Protein AF-A0A932NWC0-F1 (afdb_monomer_lite)

Secondary structure (DSSP, 8-state):
--HHHHHHHHHHHHHHHHHHHHHHHHS-TTSHHHHHHHHHHHHHHHHHHHH--GGGTT-HHHHHHHTHHHHHHHHHHHHHHHHHS----

Radius of gyration: 15.41 Å; chains: 1; bounding box: 45×20×44 Å

Foldseek 3Di:
DDPVVVLLVLLVLLVVLLVVLVVLLVDDPLDPVSLVVNVVSLVVNVVSLVVHDQVNNVHPVSSVVSVVSSVSSVVVSVVSVVVPDDPPD

Sequence (89 aa):
MTKYEAAMQIVYELYALQVRLWELLDADLSDPNLRKEAKKQTKIFESLLQSADWRYMGGEDVYESLKQLPEEVTVKLKMYTVKTGKVVN

Structure (mmCIF, N/CA/C/O backbone):
data_AF-A0A932NWC0-F1
#
_entry.id   AF-A0A932NWC0-F1
#
loop_
_atom_site.group_PDB
_atom_site.id
_atom_site.type_symbol
_atom_site.label_atom_id
_atom_site.label_alt_id
_atom_site.label_comp_id
_atom_site.label_asym_id
_atom_site.label_entity_id
_atom_site.label_seq_id
_atom_site.pdbx_PDB_ins_code
_atom_site.Cartn_x
_atom_site.Cartn_y
_atom_site.Cartn_z
_atom_site.occupancy
_atom_site.B_iso_or_equiv
_atom_site.auth_seq_id
_atom_site.auth_comp_id
_atom_site.auth_asym_id
_atom_site.auth_atom_id
_atom_site.pdbx_PDB_model_num
ATOM 1 N N . MET A 1 1 ? 24.309 3.258 -10.030 1.00 70.06 1 MET A N 1
ATOM 2 C CA . MET A 1 1 ? 22.893 2.952 -10.285 1.00 70.06 1 MET A CA 1
ATOM 3 C C . MET A 1 1 ? 22.422 3.804 -11.451 1.00 70.06 1 MET A C 1
ATOM 5 O O . MET A 1 1 ? 22.603 5.018 -11.411 1.00 70.06 1 MET A O 1
ATOM 9 N N . THR A 1 2 ? 21.916 3.189 -12.512 1.00 90.56 2 THR A N 1
ATOM 10 C CA . THR A 1 2 ? 21.341 3.887 -13.669 1.00 90.56 2 THR A CA 1
ATOM 11 C C . THR A 1 2 ? 19.917 4.364 -13.360 1.00 90.56 2 THR A C 1
ATOM 13 O O . THR A 1 2 ? 19.290 3.900 -12.408 1.00 90.56 2 THR A O 1
ATOM 16 N N . LYS A 1 3 ? 19.371 5.283 -14.172 1.00 85.31 3 LYS A N 1
ATOM 17 C CA . LYS A 1 3 ? 17.962 5.711 -14.041 1.00 85.31 3 LYS A CA 1
ATOM 18 C C . LYS A 1 3 ? 16.985 4.540 -14.195 1.00 85.31 3 LYS A C 1
ATOM 20 O O . LYS A 1 3 ? 15.969 4.507 -13.513 1.00 85.31 3 LYS A O 1
ATOM 25 N N . TYR A 1 4 ? 17.323 3.588 -15.063 1.00 88.31 4 TYR A N 1
ATOM 26 C CA . TYR A 1 4 ? 16.560 2.361 -15.265 1.00 88.31 4 TYR A CA 1
ATOM 27 C C . TYR A 1 4 ? 16.553 1.486 -14.007 1.00 88.31 4 TYR A C 1
ATOM 29 O O . TYR A 1 4 ? 15.494 1.083 -13.543 1.00 88.31 4 TYR A O 1
ATOM 37 N N . GLU A 1 5 ? 17.725 1.247 -13.412 1.00 89.94 5 GLU A N 1
ATOM 38 C CA . GLU A 1 5 ? 17.849 0.452 -12.182 1.00 89.94 5 GLU A CA 1
ATOM 39 C C . GLU A 1 5 ? 17.078 1.080 -11.016 1.00 89.94 5 GLU A C 1
ATOM 41 O O . GLU A 1 5 ? 16.393 0.369 -10.287 1.00 89.94 5 GLU A O 1
ATOM 46 N N . ALA A 1 6 ? 17.135 2.407 -10.869 1.00 89.88 6 ALA A N 1
ATOM 47 C CA . ALA A 1 6 ? 16.383 3.114 -9.835 1.00 89.88 6 ALA A CA 1
ATOM 48 C C . ALA A 1 6 ? 14.860 2.999 -10.041 1.00 89.88 6 ALA A C 1
ATOM 50 O O . ALA A 1 6 ? 14.131 2.741 -9.087 1.00 89.88 6 ALA A O 1
ATOM 51 N N . ALA A 1 7 ? 14.379 3.144 -11.281 1.00 90.44 7 ALA A N 1
ATOM 52 C CA . ALA A 1 7 ? 12.961 2.981 -11.601 1.00 90.44 7 ALA A CA 1
ATOM 53 C C . ALA A 1 7 ? 12.483 1.542 -11.344 1.00 90.44 7 ALA A C 1
ATOM 55 O O . ALA A 1 7 ? 11.456 1.337 -10.701 1.00 90.44 7 ALA A O 1
ATOM 56 N N . MET A 1 8 ? 13.261 0.545 -11.771 1.00 92.44 8 MET A N 1
ATOM 57 C CA . MET A 1 8 ? 12.958 -0.867 -11.527 1.00 92.44 8 MET A CA 1
ATOM 58 C C . MET A 1 8 ? 12.954 -1.219 -10.039 1.00 92.44 8 MET A C 1
ATOM 60 O O . MET A 1 8 ? 12.122 -2.016 -9.614 1.00 92.44 8 MET A O 1
ATOM 64 N N . GLN A 1 9 ? 13.836 -0.613 -9.238 1.00 94.19 9 GLN A N 1
ATOM 65 C CA . GLN A 1 9 ? 13.845 -0.807 -7.789 1.00 94.19 9 GLN A CA 1
ATOM 66 C C . GLN A 1 9 ? 12.538 -0.317 -7.148 1.00 94.19 9 GLN A C 1
ATOM 68 O O . GLN A 1 9 ? 11.956 -1.033 -6.338 1.00 94.19 9 GLN A O 1
ATOM 73 N N . ILE A 1 10 ? 12.039 0.857 -7.552 1.00 94.19 10 ILE A N 1
ATOM 74 C CA . ILE A 1 10 ? 10.756 1.392 -7.065 1.00 94.19 10 ILE A CA 1
ATOM 75 C C . ILE A 1 10 ? 9.605 0.454 -7.439 1.00 94.19 10 ILE A C 1
ATOM 77 O O . ILE A 1 10 ? 8.774 0.137 -6.592 1.00 94.19 10 ILE A O 1
ATOM 81 N N . VAL A 1 11 ? 9.567 -0.022 -8.688 1.00 93.94 11 VAL A N 1
ATOM 82 C CA . VAL A 1 11 ? 8.529 -0.955 -9.157 1.00 93.94 11 VAL A CA 1
ATOM 83 C C . VAL A 1 11 ? 8.587 -2.281 -8.395 1.00 93.94 11 VAL A C 1
ATOM 85 O O . VAL A 1 11 ? 7.555 -2.794 -7.967 1.00 93.94 11 VAL A O 1
ATOM 88 N N . TYR A 1 12 ? 9.787 -2.814 -8.163 1.00 94.50 12 TYR A N 1
ATOM 89 C CA . TYR A 1 12 ? 9.978 -4.023 -7.367 1.00 94.50 12 TYR A CA 1
ATOM 90 C C . TYR A 1 12 ? 9.463 -3.850 -5.933 1.00 94.50 12 TYR A C 1
ATOM 92 O O . TYR A 1 12 ? 8.712 -4.692 -5.439 1.00 94.50 12 TYR A O 1
ATOM 100 N N . GLU A 1 13 ? 9.826 -2.751 -5.268 1.00 95.62 13 GLU A N 1
ATOM 101 C CA . GLU A 1 13 ? 9.366 -2.455 -3.907 1.00 95.62 13 GLU A CA 1
ATOM 102 C C . GLU A 1 13 ? 7.849 -2.268 -3.844 1.00 95.62 13 GLU A C 1
ATOM 104 O O . GLU A 1 13 ? 7.204 -2.775 -2.923 1.00 95.62 13 GLU A O 1
ATOM 109 N N . LEU A 1 14 ? 7.273 -1.599 -4.846 1.00 95.75 14 LEU A N 1
ATOM 110 C CA . LEU A 1 14 ? 5.834 -1.416 -4.972 1.00 95.75 14 LEU A CA 1
ATOM 111 C C . LEU A 1 14 ? 5.113 -2.767 -5.065 1.00 95.75 14 LEU A C 1
ATOM 113 O O . LEU A 1 14 ? 4.183 -3.011 -4.299 1.00 95.75 14 LEU A O 1
ATOM 117 N N . TYR A 1 15 ? 5.564 -3.670 -5.939 1.00 94.94 15 TYR A N 1
ATOM 118 C CA . TYR A 1 15 ? 4.959 -4.997 -6.093 1.00 94.94 15 TYR A CA 1
ATOM 119 C C . TYR A 1 15 ? 5.171 -5.902 -4.880 1.00 94.94 15 TYR A C 1
ATOM 121 O O . TYR A 1 15 ? 4.260 -6.628 -4.484 1.00 94.94 15 TYR A O 1
ATOM 129 N N . ALA A 1 16 ? 6.331 -5.836 -4.229 1.00 95.62 16 ALA A N 1
ATOM 130 C CA . ALA A 1 16 ? 6.543 -6.563 -2.981 1.00 95.62 16 ALA A CA 1
ATOM 131 C C . ALA A 1 16 ? 5.557 -6.105 -1.892 1.00 95.62 16 ALA A C 1
ATOM 133 O O . ALA A 1 16 ? 5.061 -6.915 -1.104 1.00 95.62 16 ALA A O 1
ATOM 134 N N . LEU A 1 17 ? 5.251 -4.807 -1.851 1.00 95.69 17 LEU A N 1
ATOM 135 C CA . LEU A 1 17 ? 4.311 -4.239 -0.896 1.00 95.69 17 LEU A CA 1
ATOM 136 C C . LEU A 1 17 ? 2.847 -4.488 -1.291 1.00 95.69 17 LEU A C 1
ATOM 138 O O . LEU A 1 17 ? 2.024 -4.692 -0.403 1.00 95.69 17 LEU A O 1
ATOM 142 N N . GLN A 1 18 ? 2.536 -4.566 -2.589 1.00 95.00 18 GLN A N 1
ATOM 143 C CA . GLN A 1 18 ? 1.225 -4.977 -3.108 1.00 95.00 18 GLN A CA 1
ATOM 144 C C . GLN A 1 18 ? 0.788 -6.322 -2.521 1.00 95.00 18 GLN A C 1
ATOM 146 O O . GLN A 1 18 ? -0.318 -6.434 -1.998 1.00 95.00 18 GLN A O 1
ATOM 151 N N . VAL A 1 19 ? 1.676 -7.323 -2.551 1.00 95.00 19 VAL A N 1
ATOM 152 C CA . VAL A 1 19 ? 1.392 -8.662 -2.009 1.00 95.00 19 VAL A CA 1
ATOM 153 C C . VAL A 1 19 ? 1.036 -8.586 -0.524 1.00 95.00 19 VAL A C 1
ATOM 155 O O . VAL A 1 19 ? 0.035 -9.154 -0.099 1.00 95.00 19 VAL A O 1
ATOM 158 N N . ARG A 1 20 ? 1.791 -7.807 0.259 1.00 92.94 20 ARG A N 1
ATOM 159 C CA . ARG A 1 20 ? 1.510 -7.620 1.692 1.00 92.94 20 ARG A CA 1
ATOM 160 C C . ARG A 1 20 ? 0.179 -6.916 1.944 1.00 92.94 20 ARG A C 1
ATOM 162 O O . ARG A 1 20 ? -0.523 -7.246 2.894 1.00 92.94 20 ARG A O 1
ATOM 169 N N . LEU A 1 21 ? -0.177 -5.934 1.117 1.00 93.62 21 LEU A N 1
ATOM 170 C CA . LEU A 1 21 ? -1.465 -5.250 1.232 1.00 93.62 21 LEU A CA 1
ATOM 171 C C . LEU A 1 21 ? -2.639 -6.188 0.920 1.00 93.62 21 LEU A C 1
ATOM 173 O O . LEU A 1 21 ? -3.652 -6.117 1.613 1.00 93.62 21 LEU A O 1
ATOM 177 N N . TRP A 1 22 ? -2.496 -7.101 -0.043 1.00 93.81 22 TRP A N 1
ATOM 178 C CA . TRP A 1 22 ? -3.491 -8.151 -0.278 1.00 93.81 22 TRP A CA 1
ATOM 179 C C . TRP A 1 22 ? -3.623 -9.105 0.908 1.00 93.81 22 TRP A C 1
ATOM 181 O O . TRP A 1 22 ? -4.735 -9.352 1.365 1.00 93.81 22 TRP A O 1
ATOM 191 N N . GLU A 1 23 ? -2.511 -9.548 1.497 1.00 92.88 23 GLU A N 1
ATOM 192 C CA . GLU A 1 23 ? -2.552 -10.361 2.721 1.00 92.88 23 GLU A CA 1
ATOM 193 C C . GLU A 1 23 ? -3.296 -9.638 3.860 1.00 92.88 23 GLU A C 1
ATOM 195 O O . GLU A 1 23 ? -4.055 -10.250 4.613 1.00 92.88 23 GLU A O 1
ATOM 200 N N . LEU A 1 24 ? -3.154 -8.311 3.967 1.00 90.19 24 LEU A N 1
ATOM 201 C CA . LEU A 1 24 ? -3.896 -7.500 4.938 1.00 90.19 24 LEU A CA 1
ATOM 202 C C . LEU A 1 24 ? -5.397 -7.395 4.625 1.00 90.19 24 LEU A C 1
ATOM 204 O O . LEU A 1 24 ? -6.203 -7.269 5.557 1.00 90.19 24 LEU A O 1
ATOM 208 N N . LEU A 1 25 ? -5.799 -7.458 3.351 1.00 89.00 25 LEU A N 1
ATOM 209 C CA . LEU A 1 25 ? -7.208 -7.530 2.944 1.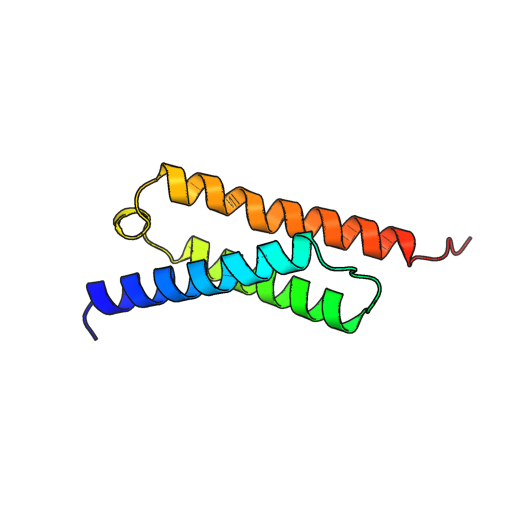00 89.00 25 LEU A CA 1
ATOM 210 C C . LEU A 1 25 ? -7.872 -8.856 3.316 1.00 89.00 25 LEU A C 1
ATOM 212 O O . LEU A 1 25 ? -9.078 -8.852 3.566 1.00 89.00 25 LEU A O 1
ATOM 216 N N . ASP A 1 26 ? -7.099 -9.915 3.539 1.00 90.31 26 ASP A N 1
ATOM 217 C CA . ASP A 1 26 ? -7.602 -11.203 4.034 1.00 90.31 26 ASP A CA 1
ATOM 218 C C . ASP A 1 26 ? -7.405 -11.391 5.551 1.00 90.31 26 ASP A C 1
ATOM 220 O O . ASP A 1 26 ? -8.156 -12.118 6.198 1.00 90.31 26 ASP A O 1
ATOM 224 N N . ALA A 1 27 ? -6.456 -10.678 6.164 1.00 88.44 27 ALA A N 1
ATOM 225 C CA . ALA A 1 27 ? -6.127 -10.826 7.584 1.00 88.44 27 ALA A CA 1
ATOM 226 C C . ALA A 1 27 ? -7.233 -10.354 8.552 1.00 88.44 27 ALA A C 1
ATOM 228 O O . ALA A 1 27 ? -7.948 -9.381 8.291 1.00 88.44 27 ALA A O 1
ATOM 229 N N . ASP A 1 28 ? -7.321 -10.966 9.737 1.00 88.56 28 ASP A N 1
ATOM 230 C CA . ASP A 1 28 ? -8.124 -10.417 10.833 1.00 88.56 28 ASP A CA 1
ATOM 231 C C . ASP A 1 28 ? -7.395 -9.243 11.504 1.00 88.56 28 ASP A C 1
ATOM 233 O O . ASP A 1 28 ? -6.367 -9.400 12.158 1.00 88.56 28 ASP A O 1
ATOM 237 N N . LEU A 1 29 ? -7.948 -8.039 11.361 1.00 88.19 29 LEU A N 1
ATOM 238 C CA . LEU A 1 29 ? -7.351 -6.796 11.852 1.00 88.19 29 LEU A CA 1
ATOM 239 C C . LEU A 1 29 ? -7.836 -6.427 13.264 1.00 88.19 29 LEU A C 1
ATOM 241 O O . LEU A 1 29 ? -7.922 -5.244 13.610 1.00 88.19 29 LEU A O 1
ATOM 245 N N . SER A 1 30 ? -8.172 -7.420 14.089 1.00 87.88 30 SER A N 1
ATOM 246 C CA . SER A 1 30 ? -8.562 -7.243 15.493 1.00 87.88 30 SER A CA 1
ATOM 247 C C . SER A 1 30 ? -7.402 -6.747 16.372 1.00 87.88 30 SER A C 1
ATOM 249 O O . SER A 1 30 ? -7.632 -5.942 17.283 1.00 87.88 30 SER A O 1
ATOM 251 N N . ASP A 1 31 ? -6.154 -7.087 16.032 1.00 87.62 31 ASP A N 1
ATOM 252 C CA . ASP A 1 31 ? -4.944 -6.589 16.700 1.00 87.62 31 ASP A CA 1
ATOM 253 C C . ASP A 1 31 ? -4.637 -5.112 16.333 1.00 87.62 31 ASP A C 1
ATOM 255 O O . ASP A 1 31 ? -4.417 -4.781 15.159 1.00 87.62 31 ASP A O 1
ATOM 259 N N . PRO A 1 32 ? -4.581 -4.188 17.317 1.00 88.88 32 PRO A N 1
ATOM 260 C CA . PRO A 1 32 ? -4.166 -2.801 17.100 1.00 88.88 32 PRO A CA 1
ATOM 261 C C . PRO A 1 32 ? -2.777 -2.624 16.470 1.00 88.88 32 PRO A C 1
ATOM 263 O O . PRO A 1 32 ? -2.583 -1.671 15.708 1.00 88.88 32 PRO A O 1
ATOM 266 N N . ASN A 1 33 ? -1.817 -3.505 16.767 1.00 89.44 33 ASN A N 1
ATOM 267 C CA . ASN A 1 33 ? -0.466 -3.429 16.210 1.00 89.44 33 ASN A CA 1
ATOM 268 C C . ASN A 1 33 ? -0.476 -3.746 14.717 1.00 89.44 33 ASN A C 1
ATOM 270 O O . ASN A 1 33 ? 0.103 -2.998 13.927 1.00 89.44 33 ASN A O 1
ATOM 274 N N . LEU A 1 34 ? -1.224 -4.780 14.325 1.00 90.12 34 LEU A N 1
ATOM 275 C CA . LEU A 1 34 ? -1.418 -5.139 12.926 1.00 90.12 34 LEU A CA 1
ATOM 276 C C . LEU A 1 34 ? -2.105 -4.005 12.152 1.00 90.12 34 LEU A C 1
ATOM 278 O O . LEU A 1 34 ? -1.664 -3.645 11.064 1.00 90.12 34 LEU A O 1
ATOM 282 N N . ARG A 1 35 ? -3.110 -3.340 12.744 1.00 92.75 35 ARG A N 1
ATOM 283 C CA . ARG A 1 35 ? -3.733 -2.144 12.140 1.00 92.75 35 ARG A CA 1
ATOM 284 C C . ARG A 1 35 ? -2.753 -0.987 11.957 1.00 92.75 35 ARG A C 1
ATOM 286 O O . ARG A 1 35 ? -2.840 -0.258 10.968 1.00 92.75 35 ARG A O 1
ATOM 293 N N . LYS A 1 36 ? -1.859 -0.763 12.922 1.00 92.19 36 LYS A N 1
ATOM 294 C CA . LYS A 1 36 ? -0.849 0.301 12.841 1.00 92.19 36 LYS A CA 1
ATOM 295 C C . LYS A 1 36 ? 0.157 0.013 11.729 1.00 92.19 36 LYS A C 1
ATOM 297 O O . LYS A 1 36 ? 0.475 0.922 10.963 1.00 92.19 36 LYS A O 1
ATOM 302 N N . GLU A 1 37 ? 0.607 -1.232 11.622 1.00 92.12 37 GLU A N 1
ATOM 303 C CA . GLU A 1 37 ? 1.517 -1.655 10.560 1.00 92.12 37 GLU A CA 1
ATOM 304 C C . GLU A 1 37 ? 0.841 -1.587 9.186 1.00 92.12 37 GLU A C 1
ATOM 306 O O . GLU A 1 37 ? 1.402 -0.997 8.268 1.00 92.12 37 GLU A O 1
ATOM 311 N N . ALA A 1 38 ? -0.409 -2.038 9.064 1.00 92.44 38 ALA A N 1
ATOM 312 C CA . ALA A 1 38 ? -1.191 -1.919 7.835 1.00 92.44 38 ALA A CA 1
ATOM 313 C C . ALA A 1 38 ? -1.310 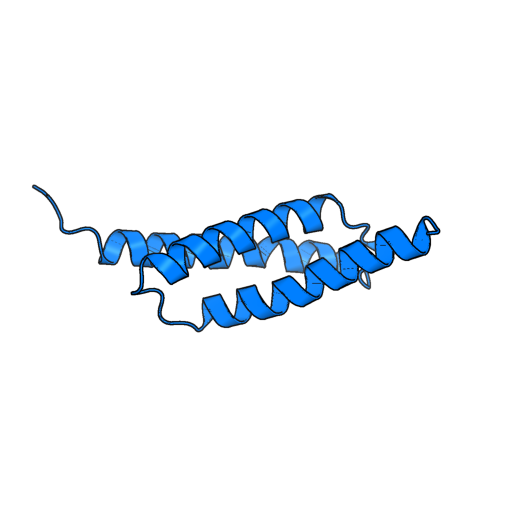-0.464 7.352 1.00 92.44 38 ALA A C 1
ATOM 315 O O . ALA A 1 38 ? -1.072 -0.169 6.181 1.00 92.44 38 ALA A O 1
ATOM 316 N N . LYS A 1 39 ? -1.596 0.480 8.262 1.00 94.38 39 LYS A N 1
ATOM 317 C CA . LYS A 1 39 ? -1.614 1.920 7.941 1.00 94.38 39 LYS A CA 1
ATOM 318 C C . LYS A 1 39 ? -0.259 2.420 7.446 1.00 94.38 39 LYS A C 1
ATOM 320 O O . LYS A 1 39 ? -0.207 3.249 6.542 1.00 94.38 39 LYS A O 1
ATOM 325 N N . LYS A 1 40 ? 0.832 1.960 8.060 1.00 95.38 40 LYS A N 1
ATOM 326 C CA . LYS A 1 40 ? 2.192 2.341 7.667 1.00 95.38 40 LYS A CA 1
ATOM 327 C C . LYS A 1 40 ? 2.516 1.814 6.268 1.00 95.38 40 LYS A C 1
ATOM 329 O O . LYS A 1 40 ? 2.973 2.586 5.434 1.00 95.38 40 LYS A O 1
ATOM 334 N N . GLN A 1 41 ? 2.235 0.539 6.009 1.00 94.94 41 GLN A N 1
ATOM 335 C CA . GLN A 1 41 ? 2.472 -0.096 4.714 1.00 94.94 41 GLN A CA 1
ATOM 336 C C . GLN A 1 41 ? 1.634 0.540 3.606 1.00 94.94 41 GLN A C 1
ATOM 338 O O . GLN A 1 41 ? 2.174 0.851 2.553 1.00 94.94 41 GLN A O 1
ATOM 343 N N . THR A 1 42 ? 0.364 0.852 3.875 1.00 95.06 42 THR A N 1
ATOM 344 C CA . THR A 1 42 ? -0.508 1.552 2.915 1.00 95.06 42 THR A CA 1
ATOM 345 C C . THR A 1 42 ? 0.092 2.897 2.493 1.00 95.06 42 THR A C 1
ATOM 347 O O . THR A 1 42 ? 0.204 3.177 1.306 1.00 95.06 42 THR A O 1
ATOM 350 N N . LYS A 1 43 ? 0.584 3.699 3.448 1.00 96.00 43 LYS A N 1
ATOM 351 C CA . LYS A 1 43 ? 1.224 4.992 3.143 1.00 96.00 43 LYS A CA 1
ATOM 352 C C . LYS A 1 43 ? 2.516 4.856 2.341 1.00 96.00 43 LYS A C 1
ATOM 354 O O . LYS A 1 43 ? 2.793 5.678 1.472 1.00 96.00 43 LYS A O 1
ATOM 359 N N . ILE A 1 44 ? 3.332 3.850 2.658 1.00 95.81 44 ILE A N 1
ATOM 360 C CA . ILE A 1 44 ? 4.567 3.586 1.906 1.00 95.81 44 ILE A CA 1
ATOM 361 C C . ILE A 1 44 ? 4.211 3.196 0.470 1.00 95.81 44 ILE A C 1
ATOM 363 O O . ILE A 1 4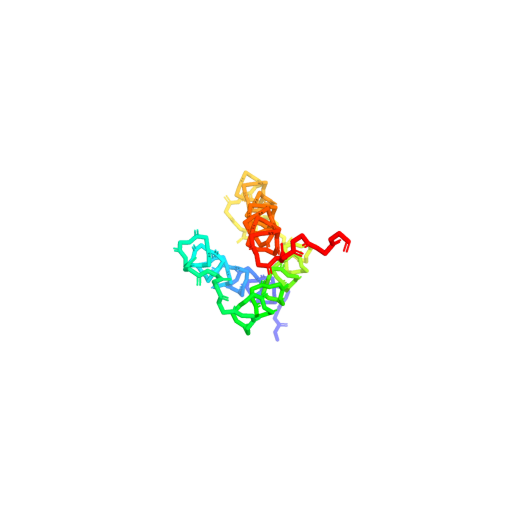4 ? 4.828 3.700 -0.463 1.00 95.81 44 ILE A O 1
ATOM 367 N N . PHE A 1 45 ? 3.183 2.367 0.291 1.00 96.44 45 PHE A N 1
ATOM 368 C CA . PHE A 1 45 ? 2.707 1.959 -1.024 1.00 96.44 45 PHE A CA 1
ATOM 369 C C . PHE A 1 45 ? 2.232 3.150 -1.855 1.00 96.44 45 PHE A C 1
ATOM 371 O O . PHE A 1 45 ? 2.670 3.303 -2.988 1.00 96.44 45 PHE A O 1
ATOM 378 N N . GLU A 1 46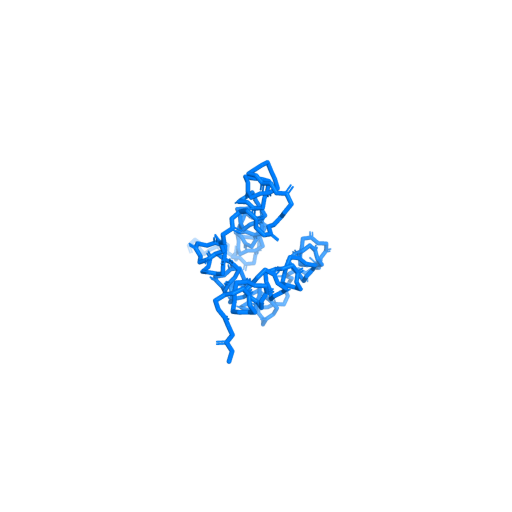 ? 1.410 4.035 -1.288 1.00 95.62 46 GLU A N 1
ATOM 379 C CA . GLU A 1 46 ? 0.964 5.261 -1.965 1.00 95.62 46 GLU A CA 1
ATOM 380 C C . GLU A 1 46 ? 2.148 6.134 -2.407 1.00 95.62 46 GLU A C 1
ATOM 382 O O . GLU A 1 46 ? 2.181 6.613 -3.540 1.00 95.62 46 GLU A O 1
ATOM 387 N N . SER A 1 47 ? 3.151 6.303 -1.539 1.00 95.88 47 SER A N 1
ATOM 388 C CA . SER A 1 47 ? 4.352 7.082 -1.860 1.00 95.88 47 SER A CA 1
ATOM 389 C C . SER A 1 47 ? 5.184 6.445 -2.977 1.00 95.88 47 SER A C 1
ATOM 391 O O . SER A 1 47 ? 5.721 7.162 -3.825 1.00 95.88 47 SER A O 1
ATOM 393 N N . LEU A 1 48 ? 5.310 5.114 -2.978 1.00 94.81 48 LEU A N 1
ATOM 394 C CA . LEU A 1 48 ? 6.003 4.378 -4.035 1.00 94.81 48 LEU A CA 1
ATOM 395 C C . LEU A 1 48 ? 5.233 4.480 -5.350 1.00 94.81 48 LEU A C 1
ATOM 397 O O . LEU A 1 48 ? 5.840 4.759 -6.378 1.00 94.81 48 LEU A O 1
ATOM 401 N N . LEU A 1 49 ? 3.905 4.346 -5.313 1.00 94.25 49 LEU A N 1
ATOM 402 C CA . LEU A 1 49 ? 3.045 4.444 -6.489 1.00 94.25 49 LEU A CA 1
ATOM 403 C C . LEU A 1 49 ? 3.145 5.835 -7.127 1.00 94.25 49 LEU A C 1
ATOM 405 O O . LEU A 1 49 ? 3.284 5.945 -8.336 1.00 94.25 49 LEU A O 1
ATOM 409 N N . GLN A 1 50 ? 3.162 6.905 -6.329 1.00 93.31 50 GLN A N 1
ATOM 410 C CA . GLN A 1 50 ? 3.373 8.272 -6.830 1.00 93.31 50 GLN A CA 1
ATOM 411 C C . GLN A 1 50 ? 4.747 8.484 -7.480 1.00 93.31 50 GLN A C 1
ATOM 413 O O . GLN A 1 50 ? 4.893 9.357 -8.333 1.00 93.31 50 GLN A O 1
ATOM 418 N N . SER A 1 51 ? 5.749 7.709 -7.066 1.00 92.31 51 SER A N 1
ATOM 419 C CA . SER A 1 51 ? 7.124 7.809 -7.567 1.00 92.31 51 SER A CA 1
ATOM 420 C C . SER A 1 51 ? 7.416 6.836 -8.714 1.00 92.31 51 SER A C 1
ATOM 422 O O . SER A 1 51 ? 8.459 6.947 -9.359 1.00 92.31 51 SER A O 1
ATOM 424 N N . ALA A 1 52 ? 6.531 5.867 -8.948 1.00 91.81 52 ALA A N 1
ATOM 425 C CA . ALA A 1 52 ? 6.700 4.842 -9.959 1.00 91.81 52 ALA A CA 1
ATOM 426 C C . ALA A 1 52 ? 6.368 5.386 -11.354 1.00 91.81 52 ALA A C 1
ATOM 428 O O . ALA A 1 52 ? 5.434 6.162 -11.549 1.00 91.81 52 ALA A O 1
ATOM 429 N N . ASP A 1 53 ? 7.143 4.952 -12.342 1.00 90.25 53 ASP A N 1
ATOM 430 C CA . ASP A 1 53 ? 6.910 5.272 -13.745 1.00 90.25 53 ASP A CA 1
ATOM 431 C C . ASP A 1 53 ? 6.210 4.084 -14.408 1.00 90.25 53 ASP A C 1
ATOM 433 O O . ASP A 1 53 ? 6.783 2.997 -14.530 1.00 90.25 53 ASP A O 1
ATOM 437 N N . TRP A 1 54 ? 4.964 4.306 -14.837 1.00 90.75 54 TRP A N 1
ATOM 438 C CA . TRP A 1 54 ? 4.075 3.291 -15.411 1.00 90.75 54 TRP A CA 1
ATOM 439 C C . TRP A 1 54 ? 4.692 2.553 -16.606 1.00 90.75 54 TRP A C 1
ATOM 441 O O . TRP A 1 54 ? 4.364 1.391 -16.854 1.00 90.75 54 TRP A O 1
ATOM 451 N N . ARG A 1 55 ? 5.653 3.173 -17.307 1.00 89.81 55 ARG A N 1
ATOM 452 C CA . ARG A 1 55 ? 6.377 2.553 -18.430 1.00 89.81 55 ARG A CA 1
ATOM 453 C C . ARG A 1 55 ? 7.182 1.322 -18.015 1.00 89.81 55 ARG A C 1
ATOM 455 O O . ARG A 1 55 ? 7.467 0.479 -18.859 1.00 89.81 55 ARG A O 1
ATOM 462 N N . TYR A 1 56 ? 7.528 1.206 -16.733 1.00 89.38 56 TYR A N 1
ATOM 463 C CA . TYR A 1 56 ? 8.233 0.055 -16.159 1.00 89.38 56 TYR A CA 1
ATOM 464 C C . TYR A 1 56 ? 7.309 -0.894 -15.382 1.00 89.38 56 TYR A C 1
ATOM 466 O O . TYR A 1 56 ? 7.770 -1.910 -14.874 1.00 89.38 56 TYR A O 1
ATOM 474 N N . MET A 1 57 ? 6.011 -0.588 -15.300 1.00 88.00 57 MET A N 1
ATOM 475 C CA . MET A 1 57 ? 5.013 -1.327 -14.511 1.00 88.00 57 MET A CA 1
ATOM 476 C C . MET A 1 57 ? 4.137 -2.258 -15.362 1.00 88.00 57 MET A C 1
ATOM 478 O O . MET A 1 57 ? 3.113 -2.747 -14.901 1.00 88.00 57 MET A O 1
ATOM 482 N N . GLY A 1 58 ? 4.494 -2.470 -16.630 1.00 85.00 58 GLY A N 1
ATOM 483 C CA . GLY A 1 58 ? 3.683 -3.258 -17.561 1.00 85.00 58 GLY A CA 1
ATOM 484 C C . GLY A 1 58 ? 2.546 -2.486 -18.238 1.00 85.00 58 GLY A C 1
ATOM 485 O O . GLY A 1 58 ? 1.882 -3.070 -19.086 1.00 85.00 58 GLY A O 1
ATOM 486 N N . GLY A 1 59 ? 2.370 -1.193 -17.938 1.00 91.25 59 GLY A N 1
ATOM 487 C CA . GLY A 1 59 ? 1.384 -0.332 -18.594 1.00 91.25 59 GLY A CA 1
ATOM 488 C C . GLY A 1 59 ? 0.719 0.679 -17.657 1.00 91.25 59 GLY A C 1
ATOM 489 O O . GLY A 1 59 ? 0.866 0.628 -16.435 1.00 91.25 59 GLY A O 1
ATOM 490 N N . GLU A 1 60 ? -0.012 1.623 -18.251 1.00 91.25 60 GLU A N 1
ATOM 491 C CA . GLU A 1 60 ? -0.843 2.592 -17.523 1.00 91.25 60 GLU A CA 1
ATOM 492 C C . GLU A 1 60 ? -2.064 1.919 -16.872 1.00 91.25 60 GLU A C 1
ATOM 494 O O . GLU A 1 60 ? -2.455 2.278 -15.768 1.00 91.25 60 GLU A O 1
ATOM 499 N N . ASP A 1 61 ? -2.615 0.882 -17.499 1.00 92.25 61 ASP A N 1
ATOM 500 C CA . ASP A 1 61 ? -3.711 0.068 -16.968 1.00 92.25 61 ASP A CA 1
ATOM 501 C C . ASP A 1 61 ? -3.344 -0.611 -15.640 1.00 92.25 61 ASP A C 1
ATOM 503 O O . ASP A 1 61 ? -4.125 -0.588 -14.685 1.00 92.25 61 ASP A O 1
ATOM 507 N N . VAL A 1 62 ? -2.123 -1.145 -15.542 1.00 91.12 62 VAL A N 1
ATOM 508 C CA . VAL A 1 62 ? -1.599 -1.711 -14.294 1.00 91.12 62 VAL A CA 1
ATOM 509 C C . VAL A 1 62 ? -1.499 -0.622 -13.232 1.00 91.12 62 VAL A C 1
ATOM 511 O O . VAL A 1 62 ? -1.953 -0.820 -12.105 1.00 91.12 62 VAL A O 1
ATOM 514 N N . TYR A 1 63 ? -0.956 0.543 -13.586 1.00 91.69 63 TYR A N 1
ATOM 515 C CA . TYR A 1 63 ? -0.842 1.676 -12.672 1.00 91.69 63 TYR A CA 1
ATOM 516 C C . TYR A 1 63 ? -2.206 2.124 -12.123 1.00 91.69 63 TYR A C 1
ATOM 518 O O . TYR A 1 63 ? -2.353 2.277 -10.909 1.00 91.69 63 TYR A O 1
ATOM 526 N N . GLU A 1 64 ? -3.215 2.267 -12.985 1.00 91.12 64 GLU A N 1
ATOM 527 C CA . GLU A 1 64 ? -4.574 2.626 -12.571 1.00 91.12 64 GLU A CA 1
ATOM 528 C C . GLU A 1 64 ? -5.210 1.558 -11.673 1.00 91.12 64 GLU A C 1
ATOM 530 O O . GLU A 1 64 ? -5.853 1.900 -10.679 1.00 91.12 64 GLU A O 1
ATOM 535 N N . SER A 1 65 ? -4.977 0.269 -11.947 1.00 91.50 65 SER A N 1
ATOM 536 C CA . SER A 1 65 ? -5.488 -0.816 -11.096 1.00 91.50 65 SER A CA 1
ATOM 537 C C . SER A 1 65 ? -4.909 -0.767 -9.675 1.00 91.50 65 SER A C 1
ATOM 539 O O . SER A 1 65 ? -5.619 -0.974 -8.692 1.00 91.50 65 SER A O 1
ATOM 541 N N . LEU A 1 66 ? -3.628 -0.407 -9.540 1.00 92.94 66 LEU A N 1
ATOM 542 C CA . LEU A 1 66 ? -2.939 -0.360 -8.249 1.00 92.94 66 LEU A CA 1
ATOM 543 C C . LEU A 1 66 ? -3.387 0.798 -7.362 1.00 92.94 66 LEU A C 1
ATOM 545 O O . LEU A 1 66 ? -3.221 0.717 -6.145 1.00 92.94 66 LEU A O 1
ATOM 549 N N . LYS A 1 67 ? -3.980 1.855 -7.928 1.00 93.12 67 LYS A N 1
ATOM 550 C CA . LYS A 1 67 ? -4.530 2.964 -7.135 1.00 93.12 67 LYS A CA 1
ATOM 551 C C . LYS A 1 67 ? -5.705 2.541 -6.256 1.00 93.12 67 LYS A C 1
ATOM 553 O O . LYS A 1 67 ? -5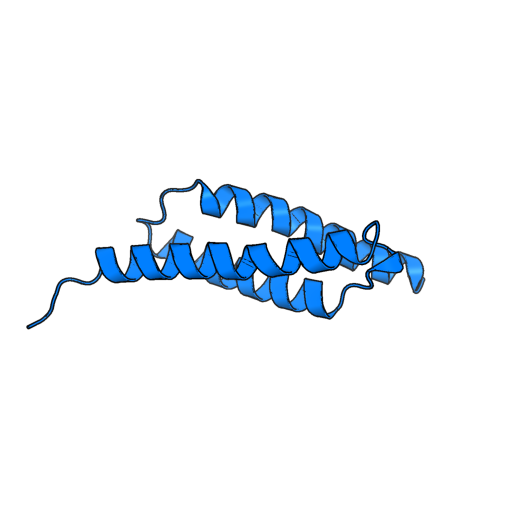.938 3.177 -5.235 1.00 93.12 67 LYS A O 1
ATOM 558 N N . GLN A 1 68 ? -6.420 1.478 -6.623 1.00 93.75 68 GLN A N 1
ATOM 559 C CA . GLN A 1 68 ? -7.592 1.009 -5.876 1.00 93.75 68 GLN A CA 1
ATOM 560 C C . GLN A 1 68 ? -7.199 0.302 -4.570 1.00 93.75 68 GLN A C 1
ATOM 562 O O . GLN A 1 68 ? -7.890 0.412 -3.558 1.00 93.75 68 GLN A O 1
ATOM 567 N N . LEU A 1 69 ? -6.043 -0.366 -4.549 1.00 94.00 69 LEU A N 1
ATOM 568 C CA . LEU A 1 69 ? -5.618 -1.197 -3.422 1.00 94.00 69 LEU A CA 1
ATOM 569 C C . LEU A 1 69 ? -5.470 -0.421 -2.089 1.00 94.00 69 LEU A C 1
ATOM 571 O O . LEU A 1 69 ? -5.997 -0.883 -1.072 1.00 94.00 69 LEU A O 1
ATOM 575 N N . PRO A 1 70 ? -4.826 0.764 -2.031 1.00 93.25 70 PRO A N 1
ATOM 576 C CA . PRO A 1 70 ? -4.773 1.568 -0.806 1.00 93.25 70 PRO A CA 1
ATOM 577 C C . PRO A 1 70 ? -6.144 1.987 -0.275 1.00 93.25 70 PRO A C 1
ATOM 579 O O . PRO A 1 70 ? -6.352 2.043 0.945 1.00 93.25 70 PRO A O 1
ATOM 582 N N . GLU A 1 71 ? -7.087 2.273 -1.175 1.00 93.31 71 GLU A N 1
ATOM 583 C CA . GLU A 1 71 ? -8.446 2.666 -0.813 1.00 93.31 71 GLU A CA 1
ATOM 584 C C . GLU A 1 71 ? -9.179 1.502 -0.144 1.00 93.31 71 GLU A C 1
ATOM 586 O O . GLU A 1 71 ? -9.738 1.671 0.944 1.00 93.31 71 GLU A O 1
ATOM 591 N N . GLU A 1 72 ? -9.097 0.305 -0.726 1.00 94.12 72 GLU A N 1
ATOM 592 C CA . GLU A 1 72 ? -9.688 -0.919 -0.177 1.00 94.12 72 GLU A CA 1
ATOM 593 C C . GLU A 1 72 ? -9.141 -1.243 1.220 1.00 94.12 72 GLU A C 1
ATOM 595 O O . GLU A 1 72 ? -9.909 -1.457 2.169 1.00 94.12 72 GLU A O 1
ATOM 600 N N . VAL A 1 73 ? -7.814 -1.194 1.392 1.00 92.81 73 VAL A N 1
ATOM 601 C CA . VAL A 1 73 ? -7.167 -1.431 2.694 1.00 92.81 73 VAL A CA 1
ATOM 602 C C . VAL A 1 73 ? -7.612 -0.380 3.713 1.00 92.81 73 VAL A C 1
ATOM 604 O O . VAL A 1 73 ? -7.933 -0.705 4.863 1.00 92.81 73 VAL A O 1
ATOM 607 N N . THR A 1 74 ? -7.699 0.886 3.302 1.00 92.81 74 THR A N 1
ATOM 608 C CA . THR A 1 74 ? -8.159 1.984 4.159 1.00 92.81 74 THR A CA 1
ATOM 609 C C . THR A 1 74 ? -9.612 1.800 4.596 1.00 92.81 74 THR A C 1
ATOM 611 O O . THR A 1 74 ? -9.934 2.020 5.771 1.00 92.81 74 THR A O 1
ATOM 614 N N . VAL A 1 75 ? -10.497 1.381 3.689 1.00 93.50 75 VAL A N 1
ATOM 615 C CA . VAL A 1 75 ? -11.900 1.073 3.999 1.00 93.50 75 VAL A CA 1
ATOM 616 C C . VAL A 1 75 ? -11.981 -0.061 5.018 1.00 93.50 75 VAL A C 1
ATOM 618 O O . VAL A 1 75 ? -12.644 0.099 6.050 1.00 93.50 75 VAL A O 1
ATOM 621 N N . LYS A 1 76 ? -11.243 -1.157 4.810 1.00 91.38 76 LYS A N 1
ATOM 622 C CA . LYS A 1 76 ? -11.195 -2.272 5.765 1.00 91.38 76 LYS A CA 1
ATOM 623 C C . LYS A 1 76 ? -10.718 -1.806 7.145 1.00 91.38 76 LYS A C 1
ATOM 625 O O . LYS A 1 76 ? -11.376 -2.064 8.155 1.00 91.38 76 LYS A O 1
ATOM 630 N N . LEU A 1 77 ? -9.631 -1.037 7.214 1.00 91.25 77 LEU A N 1
ATOM 631 C CA . LEU A 1 77 ? -9.106 -0.494 8.474 1.00 91.25 77 LEU A CA 1
ATOM 632 C C . LEU A 1 77 ? -10.124 0.383 9.219 1.00 91.25 77 LEU A C 1
ATOM 634 O O . LEU A 1 77 ? -10.207 0.323 10.454 1.00 91.25 77 LEU A O 1
ATOM 638 N N . LYS A 1 78 ? -10.911 1.188 8.495 1.00 90.25 78 LYS A N 1
ATOM 639 C CA . LYS A 1 78 ? -11.994 1.994 9.080 1.00 90.25 78 LYS A CA 1
ATOM 640 C C . LYS A 1 78 ? -13.082 1.105 9.681 1.00 90.25 78 LYS A C 1
ATOM 642 O O . LYS A 1 78 ? -13.456 1.331 10.830 1.00 90.25 78 LYS A O 1
ATOM 647 N N . MET A 1 79 ? -13.523 0.065 8.971 1.00 89.19 79 MET A N 1
ATOM 648 C CA . MET A 1 79 ? -14.543 -0.870 9.471 1.00 89.19 79 MET A CA 1
ATOM 649 C C . MET A 1 79 ? -14.129 -1.539 10.788 1.00 89.19 79 MET A C 1
ATOM 651 O O . MET A 1 79 ? -14.933 -1.642 11.714 1.00 89.19 79 MET A O 1
ATOM 655 N N . TYR A 1 80 ? -12.862 -1.939 10.913 1.00 84.38 80 TYR A N 1
ATOM 656 C CA . TYR A 1 80 ? -12.337 -2.528 12.149 1.00 84.38 80 TYR A CA 1
ATOM 657 C C . TYR A 1 80 ? -12.209 -1.515 13.285 1.00 84.38 80 TYR A C 1
ATOM 659 O O . TYR A 1 80 ? -12.514 -1.835 14.432 1.00 84.38 80 TYR A O 1
ATOM 667 N N . THR A 1 81 ? -11.815 -0.279 12.975 1.00 76.56 81 THR A N 1
ATOM 668 C CA . THR A 1 81 ? -11.737 0.788 13.981 1.00 76.56 81 THR A CA 1
ATOM 669 C C . THR A 1 81 ? -13.122 1.086 14.565 1.00 76.56 81 THR A C 1
ATOM 671 O O . THR A 1 81 ? -13.251 1.176 15.785 1.00 76.56 81 THR A O 1
ATOM 674 N N . VAL A 1 82 ? -14.161 1.142 13.720 1.00 73.19 82 VAL A N 1
ATOM 675 C CA . VAL A 1 82 ? -15.560 1.330 14.146 1.00 73.19 82 VAL A CA 1
ATOM 676 C C . VAL A 1 82 ? -16.055 0.152 14.991 1.00 73.19 82 VAL A C 1
ATOM 678 O O . VAL A 1 82 ? -16.651 0.379 16.036 1.00 73.19 82 VAL A O 1
ATOM 681 N N . LYS A 1 83 ? -15.750 -1.099 14.613 1.00 64.75 83 LYS A N 1
ATOM 682 C CA . LYS A 1 83 ? -16.125 -2.289 15.407 1.00 64.75 83 LYS A CA 1
ATOM 683 C C . LYS A 1 83 ? -15.463 -2.341 16.789 1.00 64.75 83 LYS A C 1
ATOM 685 O O . LYS A 1 83 ? -16.074 -2.825 17.734 1.00 64.75 83 LYS A O 1
ATOM 690 N N . THR A 1 84 ? -14.223 -1.864 16.917 1.00 59.28 84 THR A N 1
ATOM 691 C CA . THR A 1 84 ? -13.508 -1.815 18.210 1.00 59.28 84 THR A CA 1
ATOM 692 C C . THR A 1 84 ? -13.848 -0.584 19.053 1.00 59.28 84 THR A C 1
ATOM 694 O O . THR A 1 84 ? -13.553 -0.552 20.248 1.00 59.28 84 THR A O 1
ATOM 697 N N . GLY A 1 85 ? -14.472 0.429 18.448 1.00 53.19 85 GLY A N 1
ATOM 698 C CA . GLY A 1 85 ? -15.029 1.572 19.150 1.00 53.19 85 GLY A CA 1
ATOM 699 C C . GLY A 1 85 ? -16.298 1.156 19.880 1.00 53.19 85 GLY A C 1
ATOM 700 O O . GLY A 1 85 ? -17.378 1.133 19.299 1.00 53.19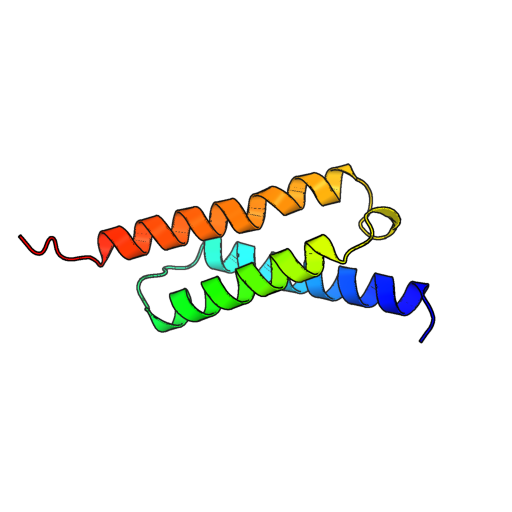 85 GLY A O 1
ATOM 701 N N . LYS A 1 86 ? -16.175 0.851 21.176 1.00 44.28 86 LYS A N 1
ATOM 702 C CA . LYS A 1 86 ? -17.302 0.977 22.106 1.00 44.28 86 LYS A CA 1
ATOM 703 C C . LYS A 1 86 ? -17.983 2.319 21.822 1.00 44.28 86 LYS A C 1
ATOM 705 O O . LYS A 1 86 ? -17.317 3.351 21.857 1.00 44.28 86 LYS A O 1
ATOM 710 N N . VAL A 1 87 ? -19.290 2.284 21.566 1.00 43.59 87 VAL A N 1
ATOM 711 C CA . VAL A 1 87 ? -20.168 3.447 21.699 1.00 43.59 87 VAL A CA 1
ATOM 712 C C . VAL A 1 87 ? -19.946 3.979 23.111 1.00 43.59 87 VAL A C 1
ATOM 714 O O . VAL A 1 87 ? -20.357 3.352 24.087 1.00 43.59 87 VAL A O 1
ATOM 717 N N . VAL A 1 88 ? -19.202 5.074 23.224 1.00 42.06 88 VAL A N 1
ATOM 718 C CA . VAL A 1 88 ? -19.177 5.880 24.439 1.00 42.06 88 VAL A CA 1
ATOM 719 C C . VAL A 1 88 ? -20.298 6.887 24.223 1.00 42.06 88 VAL A C 1
ATOM 721 O O . VAL A 1 88 ? -20.125 7.852 23.481 1.00 42.06 88 VAL A O 1
ATOM 724 N N . ASN A 1 89 ? -21.481 6.541 24.738 1.00 35.22 89 ASN A N 1
ATOM 725 C CA . ASN A 1 89 ? -22.509 7.535 25.051 1.00 35.22 89 ASN A CA 1
ATOM 726 C C . ASN A 1 89 ? -21.979 8.468 26.140 1.00 35.22 89 ASN A C 1
ATOM 728 O O . ASN A 1 89 ? -21.250 7.956 27.025 1.00 35.22 89 ASN A O 1
#

pLDDT: mean 88.03, std 12.51, range [35.22, 96.44]